Protein AF-A0A3C1YHR5-F1 (afdb_monomer_lite)

Foldseek 3Di:
DDDPVPDDVVCVVPDDDDDQFLVNQLVVLVPPPDPVLSVLLVQLLVLLQVLQCPDPQGHRVLRDHCVLSVCVSPDDLQCSCPPPVLVSLLVVCPPPPPSVVSSVSSCVSSPHDDPPPDPPPPPDDD

pLDDT: mean 85.62, std 15.59, range [41.0, 97.75]

Structure (mmCIF, N/CA/C/O backbone):
data_AF-A0A3C1YHR5-F1
#
_entry.id   AF-A0A3C1YHR5-F1
#
loop_
_atom_site.group_PDB
_atom_site.id
_atom_site.type_symbol
_atom_site.label_atom_id
_atom_site.label_alt_id
_atom_site.label_comp_id
_atom_site.label_asym_id
_atom_site.label_entity_id
_atom_site.label_seq_id
_atom_site.pdbx_PDB_ins_code
_atom_site.Cartn_x
_atom_site.Cartn_y
_atom_site.Cartn_z
_atom_site.occupancy
_atom_site.B_iso_or_equiv
_atom_site.auth_seq_id
_atom_site.auth_comp_id
_atom_site.auth_asym_id
_atom_site.auth_atom_id
_atom_site.pdbx_PDB_model_num
ATOM 1 N N . ASP A 1 1 ? 15.885 -10.106 0.422 1.00 57.12 1 ASP A N 1
ATOM 2 C CA . ASP A 1 1 ? 14.855 -11.086 0.050 1.00 57.12 1 ASP A CA 1
ATOM 3 C C . ASP A 1 1 ? 15.253 -11.772 -1.259 1.00 57.12 1 ASP A C 1
ATOM 5 O O . ASP A 1 1 ? 16.012 -11.160 -2.006 1.00 57.12 1 ASP A O 1
ATOM 9 N N . ARG A 1 2 ? 14.865 -13.028 -1.521 1.00 57.28 2 ARG A N 1
ATOM 10 C CA . ARG A 1 2 ? 15.142 -13.714 -2.808 1.00 57.28 2 ARG A CA 1
ATOM 11 C C . ARG A 1 2 ? 13.813 -14.047 -3.477 1.00 57.28 2 ARG A C 1
ATOM 13 O O . ARG A 1 2 ? 12.997 -14.718 -2.856 1.00 57.28 2 ARG A O 1
ATOM 20 N N . SER A 1 3 ? 13.606 -13.607 -4.722 1.00 58.84 3 SER A N 1
ATOM 21 C CA . SER A 1 3 ? 12.333 -13.847 -5.410 1.00 58.84 3 SER A CA 1
ATOM 22 C C . SER A 1 3 ? 12.071 -15.343 -5.599 1.00 58.84 3 SER A C 1
ATOM 24 O O . SER A 1 3 ? 12.993 -16.162 -5.737 1.00 58.84 3 SER A O 1
ATOM 26 N N . VAL A 1 4 ? 10.786 -15.690 -5.658 1.00 59.41 4 VAL A N 1
ATOM 27 C CA . VAL A 1 4 ? 10.290 -17.058 -5.866 1.00 59.41 4 VAL A CA 1
ATOM 28 C C . VAL A 1 4 ? 10.763 -17.646 -7.216 1.00 59.41 4 VAL A C 1
ATOM 30 O O . VAL A 1 4 ? 10.705 -18.858 -7.459 1.00 59.41 4 VAL A O 1
ATOM 33 N N . ASP A 1 5 ? 11.307 -16.812 -8.103 1.00 57.03 5 ASP A N 1
ATOM 34 C CA . ASP A 1 5 ? 11.891 -17.237 -9.376 1.00 57.03 5 ASP A CA 1
ATOM 35 C C . ASP A 1 5 ? 13.215 -17.975 -9.225 1.00 57.03 5 ASP A C 1
ATOM 37 O O . ASP A 1 5 ? 13.553 -18.801 -10.069 1.00 57.03 5 ASP A O 1
ATOM 41 N N . THR A 1 6 ? 13.919 -17.780 -8.107 1.00 59.47 6 THR A N 1
ATOM 42 C CA . THR A 1 6 ? 15.151 -18.528 -7.807 1.00 59.47 6 THR A CA 1
ATOM 43 C C . THR A 1 6 ? 14.930 -19.902 -7.163 1.00 59.47 6 THR A C 1
ATOM 45 O O . THR A 1 6 ? 15.909 -20.581 -6.846 1.00 59.47 6 THR A O 1
ATOM 48 N N . PHE A 1 7 ? 13.684 -20.361 -6.973 1.00 64.38 7 PHE A N 1
ATOM 49 C CA . PHE A 1 7 ? 13.449 -21.717 -6.462 1.00 64.38 7 PHE A CA 1
ATOM 50 C C . PHE A 1 7 ? 13.857 -22.787 -7.479 1.00 64.38 7 PHE A C 1
ATOM 52 O O . PHE A 1 7 ? 13.397 -22.794 -8.620 1.00 64.38 7 PHE A O 1
ATOM 59 N N . ASP A 1 8 ? 14.666 -23.745 -7.015 1.00 69.12 8 ASP A N 1
ATOM 60 C CA . ASP A 1 8 ? 15.066 -24.915 -7.795 1.00 69.12 8 ASP A CA 1
ATOM 61 C C . ASP A 1 8 ? 13.827 -25.694 -8.273 1.00 69.12 8 ASP A C 1
ATOM 63 O O . ASP A 1 8 ? 12.860 -25.913 -7.534 1.00 69.12 8 ASP A O 1
ATOM 67 N N . PHE A 1 9 ? 13.869 -26.145 -9.524 1.00 72.06 9 PHE A N 1
ATOM 68 C CA . PHE A 1 9 ? 12.827 -26.911 -10.199 1.00 72.06 9 PHE A CA 1
ATOM 69 C C . PHE A 1 9 ? 12.370 -28.131 -9.380 1.00 72.06 9 PHE A C 1
ATOM 71 O O . PHE A 1 9 ? 11.196 -28.511 -9.401 1.00 72.06 9 PHE A O 1
ATOM 78 N N . ALA A 1 10 ? 13.276 -28.719 -8.590 1.00 76.31 10 ALA A N 1
ATOM 79 C CA . ALA A 1 10 ? 12.956 -29.802 -7.666 1.00 76.31 10 ALA A CA 1
ATOM 80 C C . ALA A 1 10 ? 11.909 -29.410 -6.604 1.00 76.31 10 ALA A C 1
ATOM 82 O O . ALA A 1 10 ? 11.049 -30.231 -6.278 1.00 76.31 10 ALA A O 1
ATOM 83 N N . MET A 1 11 ? 11.943 -28.172 -6.097 1.00 77.56 11 MET A N 1
ATOM 84 C CA . MET A 1 11 ? 10.954 -27.642 -5.151 1.00 77.56 11 MET A CA 1
ATOM 85 C C . MET A 1 11 ? 9.610 -27.421 -5.848 1.00 77.56 11 MET A C 1
ATOM 87 O O . MET A 1 11 ? 8.588 -27.892 -5.351 1.00 77.56 11 MET A O 1
ATOM 91 N N . ARG A 1 12 ? 9.621 -26.821 -7.049 1.00 78.75 12 ARG A N 1
ATOM 92 C 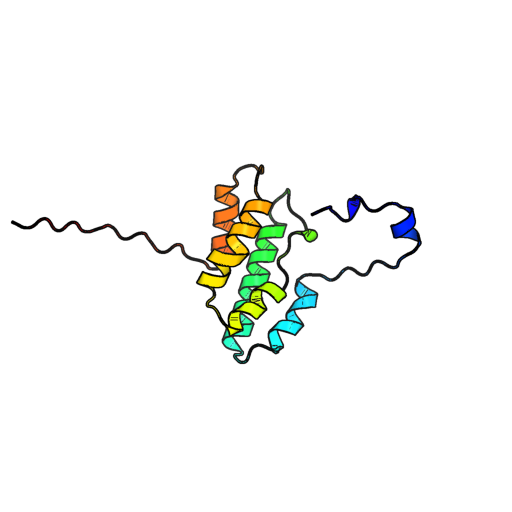CA . ARG A 1 12 ? 8.414 -26.599 -7.872 1.00 78.75 12 ARG A CA 1
ATOM 93 C C . ARG A 1 12 ? 7.673 -27.897 -8.219 1.00 78.75 12 ARG A C 1
ATOM 95 O O . ARG A 1 12 ? 6.455 -27.891 -8.334 1.00 78.75 12 ARG A O 1
ATOM 102 N N . ARG A 1 13 ? 8.384 -29.027 -8.336 1.00 80.88 13 ARG A N 1
ATOM 103 C CA . ARG A 1 13 ? 7.783 -30.350 -8.597 1.00 80.88 13 ARG A CA 1
ATOM 104 C C . ARG A 1 13 ? 7.249 -31.055 -7.347 1.00 80.88 13 ARG A C 1
ATOM 106 O O . ARG A 1 13 ? 6.348 -31.881 -7.456 1.00 80.88 13 ARG A O 1
ATOM 113 N N . ARG A 1 14 ? 7.868 -30.835 -6.184 1.00 91.12 14 ARG A N 1
ATOM 114 C CA . ARG A 1 14 ? 7.593 -31.609 -4.956 1.00 91.12 14 ARG A CA 1
ATOM 115 C C . ARG A 1 14 ? 6.535 -30.976 -4.062 1.00 91.12 14 ARG A C 1
ATOM 117 O O . ARG A 1 14 ? 5.937 -31.692 -3.264 1.00 91.12 14 ARG A O 1
ATOM 124 N N . PHE A 1 15 ? 6.302 -29.675 -4.197 1.00 87.12 15 PHE A N 1
ATOM 125 C CA . PHE A 1 15 ? 5.355 -28.940 -3.371 1.00 87.12 15 PHE A CA 1
ATOM 126 C C . PHE A 1 15 ? 4.235 -28.344 -4.214 1.00 87.12 15 PHE A C 1
ATOM 128 O O . PHE A 1 15 ? 4.441 -27.938 -5.356 1.00 87.12 15 PHE A O 1
ATOM 135 N N . ARG A 1 16 ? 3.038 -28.281 -3.626 1.00 86.62 16 ARG A N 1
ATOM 136 C CA . ARG A 1 16 ? 1.948 -27.460 -4.147 1.00 86.62 16 ARG A CA 1
ATOM 137 C C . ARG A 1 16 ? 2.213 -26.019 -3.727 1.00 86.62 16 ARG A C 1
ATOM 139 O O . ARG A 1 16 ? 2.3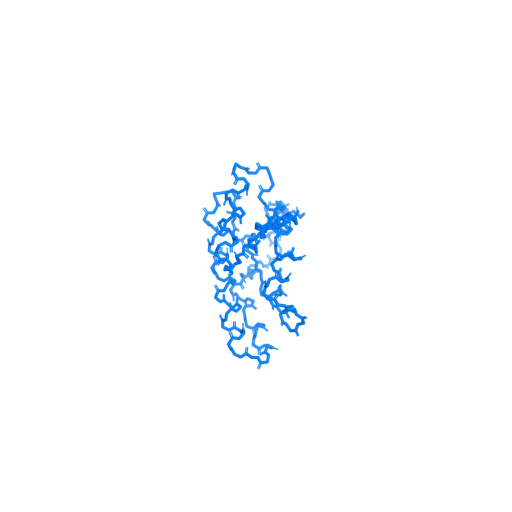52 -25.755 -2.537 1.00 86.62 16 ARG A O 1
ATOM 146 N N . PHE A 1 17 ? 2.246 -25.114 -4.696 1.00 82.50 17 PHE A N 1
ATOM 147 C CA . PHE A 1 17 ? 2.353 -23.681 -4.450 1.00 82.50 17 PHE A CA 1
ATOM 148 C C . PHE A 1 17 ? 0.940 -23.111 -4.425 1.00 82.50 17 PHE A C 1
ATOM 150 O O . PHE A 1 17 ? 0.191 -23.256 -5.390 1.00 82.50 17 PHE A O 1
ATOM 157 N N . VAL A 1 18 ? 0.563 -22.553 -3.280 1.00 84.69 18 VAL A N 1
ATOM 158 C CA . VAL A 1 18 ? -0.663 -21.776 -3.117 1.00 84.69 18 VAL A CA 1
ATOM 159 C C . VAL A 1 18 ? -0.198 -20.355 -2.865 1.00 84.69 18 VAL A C 1
ATOM 161 O O . VAL A 1 18 ? 0.469 -20.099 -1.866 1.00 84.69 18 VAL A O 1
ATOM 164 N N . GLU A 1 19 ? -0.468 -19.478 -3.822 1.00 83.19 19 GLU A N 1
ATOM 165 C CA . GLU A 1 19 ? -0.222 -18.052 -3.665 1.00 83.19 19 GLU A CA 1
ATOM 166 C C . GLU A 1 19 ? -1.254 -17.475 -2.695 1.00 83.19 19 GLU A C 1
ATOM 168 O O . GLU A 1 19 ? -2.431 -17.824 -2.773 1.00 83.19 19 GLU A O 1
ATOM 173 N N . ILE A 1 20 ? -0.789 -16.634 -1.772 1.00 85.19 20 ILE A N 1
ATOM 174 C CA . ILE A 1 20 ? -1.635 -15.863 -0.861 1.00 85.19 20 ILE A CA 1
ATOM 175 C C . ILE A 1 20 ? -1.422 -14.401 -1.232 1.00 85.19 20 ILE A C 1
ATOM 177 O O . ILE A 1 20 ? -0.325 -13.874 -1.031 1.00 85.19 20 ILE A O 1
ATOM 181 N N . LYS A 1 21 ? -2.439 -13.770 -1.813 1.00 87.88 21 LYS A N 1
ATOM 182 C CA . LYS A 1 21 ? -2.382 -12.378 -2.261 1.00 87.88 21 LYS A CA 1
ATOM 183 C C . LYS A 1 21 ? -2.586 -11.425 -1.090 1.00 87.88 21 LYS A C 1
ATOM 185 O O . LYS A 1 21 ? -3.133 -11.797 -0.055 1.00 87.88 21 LYS A O 1
ATOM 190 N N . ALA A 1 22 ? -2.186 -10.165 -1.259 1.00 85.06 22 ALA A N 1
ATOM 191 C CA . ALA A 1 22 ? -2.420 -9.141 -0.241 1.00 85.06 22 ALA A CA 1
ATOM 192 C C . ALA A 1 22 ? -3.917 -9.000 0.105 1.00 85.06 22 ALA A C 1
ATOM 194 O O . ALA A 1 22 ? -4.267 -8.879 1.280 1.00 85.06 22 ALA A O 1
ATOM 195 N N . GLU A 1 23 ? -4.792 -9.106 -0.897 1.00 84.94 23 GLU A N 1
ATOM 196 C CA . GLU A 1 23 ? -6.254 -9.107 -0.746 1.00 84.94 23 GLU A CA 1
ATOM 197 C C . GLU A 1 23 ? -6.749 -10.261 0.144 1.00 84.94 23 GLU A C 1
ATOM 199 O O . GLU A 1 23 ? -7.570 -10.038 1.032 1.00 84.94 23 GLU A O 1
ATOM 204 N N . ASP A 1 24 ? -6.168 -11.462 0.012 1.00 85.12 24 ASP A N 1
ATOM 205 C CA . ASP A 1 24 ? -6.526 -12.635 0.830 1.00 85.12 24 ASP A CA 1
ATOM 206 C C . ASP A 1 24 ? -6.201 -12.434 2.320 1.00 85.12 24 ASP A C 1
ATOM 208 O O . ASP A 1 24 ? -6.714 -13.139 3.186 1.00 85.12 24 ASP A O 1
ATOM 212 N N . THR A 1 25 ? -5.336 -11.467 2.645 1.00 86.75 25 THR A N 1
ATOM 213 C CA . THR A 1 25 ? -4.951 -11.165 4.029 1.00 86.75 25 THR A CA 1
ATOM 214 C C . THR A 1 25 ? -5.862 -10.135 4.703 1.00 86.75 25 THR A C 1
ATOM 216 O O . THR A 1 25 ? -5.764 -9.947 5.918 1.00 86.75 25 THR A O 1
ATOM 219 N N . GLN A 1 26 ? -6.766 -9.483 3.960 1.00 88.00 26 GLN A N 1
ATOM 220 C CA . GLN A 1 26 ? -7.631 -8.416 4.482 1.00 88.00 26 GLN A CA 1
ATOM 221 C C . GLN A 1 26 ? -8.567 -8.872 5.602 1.00 88.00 26 GLN A C 1
ATOM 223 O O . GLN A 1 26 ? -8.868 -8.073 6.486 1.00 88.00 26 GLN A O 1
ATOM 228 N N . GLU A 1 27 ? -8.976 -10.145 5.616 1.00 87.38 27 GLU A N 1
ATOM 229 C CA . GLU A 1 27 ? -9.840 -10.718 6.661 1.00 87.38 27 GLU A CA 1
ATOM 230 C C . GLU A 1 27 ? -9.243 -10.517 8.067 1.00 87.38 27 GLU A C 1
ATOM 232 O O . GLU A 1 27 ? -9.958 -10.305 9.043 1.00 87.38 27 GLU A O 1
ATOM 237 N N . MET A 1 28 ? -7.911 -10.449 8.190 1.00 87.38 28 MET A N 1
ATOM 238 C CA . MET A 1 28 ? -7.264 -10.167 9.473 1.00 87.38 28 MET A CA 1
ATOM 239 C C . MET A 1 28 ? -7.647 -8.795 10.048 1.00 87.38 28 MET A C 1
ATOM 241 O O . MET A 1 28 ? -7.626 -8.624 11.268 1.00 87.38 28 MET A O 1
ATOM 245 N N . LEU A 1 29 ? -8.003 -7.815 9.212 1.00 88.12 29 LEU A N 1
ATOM 246 C CA . LEU A 1 29 ? -8.379 -6.465 9.646 1.00 88.12 29 LEU A CA 1
ATOM 247 C C . LEU A 1 29 ? -9.729 -6.429 10.374 1.00 88.12 29 LEU A C 1
ATOM 249 O O . LEU A 1 29 ? -10.000 -5.455 11.070 1.00 88.12 29 LEU A O 1
ATOM 253 N N . GLU A 1 30 ? -10.538 -7.492 10.311 1.00 85.75 30 GLU A N 1
ATOM 254 C CA . GLU A 1 30 ? -11.755 -7.638 11.130 1.00 85.75 30 GLU A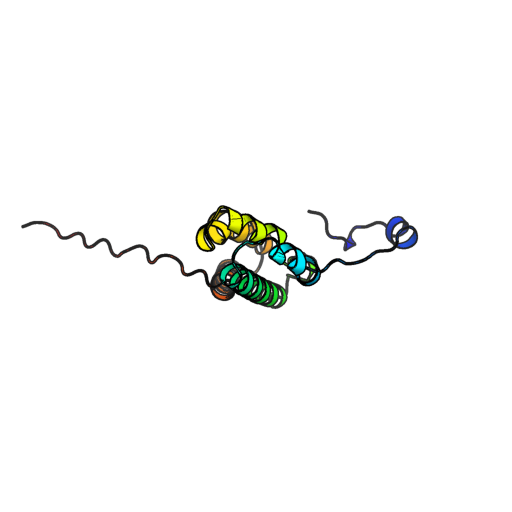 CA 1
ATOM 255 C C . GLU A 1 30 ? -11.472 -7.633 12.634 1.00 85.75 30 GLU A C 1
ATOM 257 O O . GLU A 1 30 ? -12.350 -7.381 13.450 1.00 85.75 30 GLU A O 1
ATOM 262 N N . SER A 1 31 ? -10.223 -7.882 13.012 1.00 85.06 31 SER A N 1
ATOM 263 C CA . SER A 1 31 ? -9.773 -7.824 14.397 1.00 85.06 31 SER A CA 1
ATOM 264 C C . SER A 1 31 ? -9.507 -6.402 14.919 1.00 85.06 31 SER A C 1
ATOM 266 O O . SER A 1 31 ? -9.045 -6.247 16.052 1.00 85.06 31 SER A O 1
ATOM 268 N N . LEU A 1 32 ? -9.726 -5.370 14.099 1.00 87.31 32 LEU A N 1
ATOM 269 C CA . LEU A 1 32 ? -9.684 -3.966 14.505 1.00 87.31 32 LEU A CA 1
ATOM 270 C C . LEU A 1 32 ? -11.034 -3.576 15.118 1.00 87.31 32 LEU A C 1
ATOM 272 O O . LEU A 1 32 ? -12.083 -3.865 14.558 1.00 87.31 32 LEU A O 1
ATOM 276 N N . GLU A 1 33 ? -11.011 -2.902 16.268 1.00 80.75 33 GLU A N 1
ATOM 277 C CA . GLU A 1 33 ? -12.226 -2.620 17.054 1.00 80.75 33 GLU A CA 1
ATOM 278 C C . GLU A 1 33 ? -13.171 -1.590 16.404 1.00 80.75 33 GLU A C 1
ATOM 280 O O . GLU A 1 33 ? -14.329 -1.480 16.801 1.00 80.75 33 GLU A O 1
ATOM 285 N N . ASN A 1 34 ? -12.687 -0.819 15.425 1.00 88.62 34 ASN A N 1
ATOM 286 C CA . ASN A 1 34 ? -13.417 0.280 14.799 1.00 88.62 34 ASN A CA 1
ATOM 287 C C . ASN A 1 34 ? -13.606 0.031 13.291 1.00 88.62 34 ASN A C 1
ATOM 289 O O . ASN A 1 34 ? -12.630 -0.043 12.542 1.00 88.62 34 ASN A O 1
ATOM 293 N N . GLU A 1 35 ? -14.867 -0.044 12.854 1.00 88.75 35 GLU A N 1
ATOM 294 C CA . GLU A 1 35 ? -15.252 -0.269 11.452 1.00 88.75 35 GLU A CA 1
ATOM 295 C C . GLU A 1 35 ? -14.803 0.856 10.508 1.00 88.75 35 GLU A C 1
ATOM 297 O O . GLU A 1 35 ? -14.364 0.576 9.394 1.00 88.75 35 GLU A O 1
ATOM 302 N N . ASP A 1 36 ? -14.839 2.122 10.931 1.00 90.62 36 ASP A N 1
ATOM 303 C CA . ASP A 1 36 ? -14.365 3.240 10.102 1.00 90.62 36 ASP A CA 1
ATOM 304 C C . ASP A 1 36 ? -12.852 3.147 9.883 1.00 90.62 36 ASP A C 1
ATOM 306 O O . ASP A 1 36 ? -12.358 3.328 8.769 1.00 90.62 36 ASP A O 1
ATOM 310 N N . LEU A 1 37 ? -12.116 2.792 10.940 1.00 91.12 37 LEU A N 1
ATOM 311 C CA . LEU A 1 37 ? -10.672 2.582 10.876 1.00 91.12 37 LEU A CA 1
ATOM 312 C C . LEU A 1 37 ? -10.329 1.397 9.964 1.00 91.12 37 LEU A C 1
ATOM 314 O O . LEU A 1 37 ? -9.396 1.490 9.168 1.00 91.12 37 LEU A O 1
ATOM 318 N N . LYS A 1 38 ? -11.094 0.305 10.044 1.00 92.00 38 LYS A N 1
ATOM 319 C CA . LYS A 1 38 ? -10.951 -0.864 9.168 1.00 92.00 38 LYS A CA 1
ATOM 320 C C . LYS A 1 38 ? -11.205 -0.504 7.705 1.00 92.00 38 LYS A C 1
ATOM 322 O O . LYS A 1 38 ? -10.381 -0.828 6.853 1.00 92.00 38 LYS A O 1
ATOM 327 N N . ASN A 1 39 ? -12.312 0.175 7.410 1.00 93.44 39 ASN A N 1
ATOM 328 C CA . ASN A 1 39 ? -12.670 0.559 6.045 1.00 93.44 39 ASN A CA 1
ATOM 329 C C . ASN A 1 39 ? -11.618 1.489 5.428 1.00 93.44 39 ASN A C 1
ATOM 331 O O . ASN A 1 39 ? -11.228 1.306 4.274 1.00 93.44 39 ASN A O 1
ATOM 335 N N . GLU A 1 40 ? -11.108 2.446 6.203 1.00 94.88 40 GLU A N 1
ATOM 336 C CA . GLU A 1 40 ? -10.028 3.323 5.752 1.00 94.88 40 GLU A CA 1
ATOM 337 C C . GLU A 1 40 ? -8.708 2.553 5.571 1.00 94.88 40 GLU A C 1
ATOM 339 O O . GLU A 1 40 ? -8.001 2.780 4.591 1.00 94.88 40 GLU A O 1
ATOM 344 N N . ALA A 1 41 ? -8.396 1.591 6.446 1.00 94.75 41 ALA A N 1
ATOM 345 C CA . ALA A 1 41 ? -7.223 0.729 6.302 1.00 94.75 41 ALA A CA 1
ATOM 346 C C . ALA A 1 41 ? -7.265 -0.096 5.010 1.00 94.75 41 ALA A C 1
ATOM 348 O O . ALA A 1 41 ? -6.298 -0.072 4.250 1.00 94.75 41 ALA A O 1
ATOM 349 N N . VAL A 1 42 ? -8.390 -0.762 4.727 1.00 94.81 42 VAL A N 1
ATOM 350 C CA . VAL A 1 42 ? -8.602 -1.523 3.483 1.00 94.81 42 VAL A CA 1
ATOM 351 C C . VAL A 1 42 ? -8.442 -0.609 2.272 1.00 94.81 42 VAL A C 1
ATOM 353 O O . VAL A 1 42 ? -7.632 -0.879 1.390 1.00 94.81 42 VAL A O 1
ATOM 356 N N . LYS A 1 43 ? -9.129 0.538 2.268 1.00 96.19 43 LYS A N 1
ATOM 357 C CA . LYS A 1 43 ? -9.085 1.495 1.159 1.00 96.19 43 LYS A CA 1
ATOM 358 C C . LYS A 1 43 ? -7.669 2.001 0.868 1.00 96.19 43 LYS A C 1
ATOM 360 O O . LYS A 1 43 ? -7.277 2.080 -0.299 1.00 96.19 43 LYS A O 1
ATOM 365 N N . ARG A 1 44 ? -6.901 2.361 1.903 1.00 96.81 44 ARG A N 1
ATOM 366 C CA . ARG A 1 44 ? -5.510 2.827 1.753 1.00 96.81 44 ARG A CA 1
ATOM 367 C C . ARG A 1 44 ? -4.584 1.710 1.294 1.00 96.81 44 ARG A C 1
ATOM 369 O O . ARG A 1 44 ? -3.720 1.961 0.457 1.00 96.81 44 ARG A O 1
ATOM 376 N N . MET A 1 45 ? -4.769 0.496 1.810 1.00 96.12 45 MET A N 1
ATOM 377 C CA . MET A 1 45 ? -4.005 -0.675 1.387 1.00 96.12 45 MET A CA 1
ATOM 378 C C . MET A 1 45 ? -4.238 -0.983 -0.094 1.00 96.12 45 MET A C 1
ATOM 380 O O . MET A 1 45 ? -3.271 -1.132 -0.838 1.00 96.12 45 MET A O 1
ATOM 384 N N . ASP A 1 46 ? -5.493 -0.999 -0.540 1.00 96.38 46 ASP A N 1
ATOM 385 C CA . ASP A 1 46 ? -5.852 -1.299 -1.930 1.00 96.38 46 ASP A CA 1
ATOM 386 C C . ASP A 1 46 ? -5.340 -0.230 -2.886 1.00 96.38 46 ASP A C 1
ATOM 388 O O . ASP A 1 46 ? -4.743 -0.542 -3.915 1.00 96.38 46 ASP A O 1
ATOM 392 N N . SER A 1 47 ? -5.494 1.040 -2.512 1.00 97.50 47 SER A N 1
ATOM 393 C CA . SER A 1 47 ? -4.988 2.164 -3.304 1.00 97.50 47 SER A CA 1
ATOM 394 C C . SER A 1 47 ? -3.462 2.126 -3.429 1.00 97.50 47 SER A C 1
ATOM 396 O O . SER A 1 47 ? -2.921 2.345 -4.515 1.00 97.50 47 SER A O 1
ATOM 398 N N . LEU A 1 48 ? -2.756 1.812 -2.338 1.00 97.75 48 LEU A N 1
ATOM 399 C CA . LEU A 1 48 ? -1.303 1.662 -2.344 1.00 97.75 48 LEU A CA 1
ATOM 400 C C . LEU A 1 48 ? -0.862 0.467 -3.201 1.00 97.75 48 LEU A C 1
ATOM 402 O O . LEU A 1 48 ? 0.030 0.613 -4.032 1.00 97.75 48 LEU A O 1
ATOM 406 N N . ASN A 1 49 ? -1.502 -0.692 -3.046 1.00 97.19 49 ASN A N 1
ATOM 407 C CA . ASN A 1 49 ? -1.173 -1.898 -3.805 1.00 97.19 49 ASN A CA 1
ATOM 408 C C . ASN A 1 49 ? -1.467 -1.748 -5.299 1.00 97.19 49 ASN A C 1
ATOM 410 O O . ASN A 1 49 ? -0.678 -2.220 -6.117 1.00 97.19 49 ASN A O 1
ATOM 414 N N . ALA A 1 50 ? -2.534 -1.039 -5.670 1.00 97.25 50 ALA A N 1
ATOM 415 C CA . ALA A 1 50 ? -2.793 -0.670 -7.056 1.00 97.25 50 ALA A CA 1
ATOM 416 C C . ALA A 1 50 ? -1.669 0.218 -7.611 1.00 97.25 50 ALA A C 1
ATOM 418 O O . ALA A 1 50 ? -1.149 -0.047 -8.691 1.00 97.25 50 ALA A O 1
ATOM 419 N N . ALA A 1 51 ? -1.224 1.223 -6.848 1.00 96.69 51 ALA A N 1
ATOM 420 C CA . ALA A 1 51 ? -0.126 2.089 -7.270 1.00 96.69 51 ALA A CA 1
ATOM 421 C C . ALA A 1 51 ? 1.206 1.333 -7.428 1.00 96.69 51 ALA A C 1
ATOM 423 O O . ALA A 1 51 ? 1.965 1.666 -8.338 1.00 96.69 51 ALA A O 1
ATOM 424 N N . ILE A 1 52 ? 1.481 0.333 -6.581 1.00 95.94 52 ILE A N 1
ATOM 425 C CA . ILE A 1 52 ? 2.661 -0.546 -6.682 1.00 95.94 52 ILE A CA 1
ATOM 426 C C . ILE A 1 52 ? 2.634 -1.342 -7.989 1.00 95.94 52 ILE A C 1
ATOM 428 O O . ILE A 1 52 ? 3.638 -1.372 -8.693 1.00 95.94 52 ILE A O 1
ATOM 432 N N . LEU A 1 53 ? 1.488 -1.927 -8.350 1.00 95.19 53 LEU A N 1
ATOM 433 C CA . LEU A 1 53 ? 1.333 -2.705 -9.587 1.00 95.19 53 LEU A CA 1
ATOM 434 C C . LEU A 1 53 ? 1.428 -1.863 -10.869 1.00 95.19 53 LEU A C 1
ATOM 436 O O . LEU A 1 53 ? 1.669 -2.404 -11.943 1.00 95.19 53 LEU A O 1
ATOM 440 N N . GLU A 1 54 ? 1.232 -0.547 -10.778 1.00 95.56 54 GLU A N 1
ATOM 441 C CA . GLU A 1 54 ? 1.400 0.366 -11.913 1.00 95.56 54 GLU A CA 1
ATOM 442 C C . GLU A 1 54 ? 2.869 0.736 -12.193 1.00 95.56 54 GLU A C 1
ATOM 444 O O . GLU A 1 54 ? 3.143 1.414 -13.185 1.00 95.56 54 GLU A O 1
ATOM 449 N N . VAL A 1 55 ? 3.812 0.366 -11.321 1.00 94.12 55 VAL A N 1
ATOM 450 C CA . VAL A 1 55 ? 5.246 0.598 -11.541 1.00 94.12 55 VAL A CA 1
ATOM 451 C C . VAL A 1 55 ? 5.809 -0.558 -12.362 1.00 94.12 55 VAL A C 1
ATOM 453 O O . VAL A 1 55 ? 5.742 -1.700 -11.931 1.00 94.12 55 VAL A O 1
ATOM 456 N N . GLU A 1 56 ? 6.393 -0.252 -13.523 1.00 90.06 56 GLU A N 1
ATOM 457 C CA . GLU A 1 56 ? 6.853 -1.246 -14.510 1.00 90.06 56 GLU A CA 1
ATOM 458 C C . GLU A 1 56 ? 7.812 -2.303 -13.930 1.00 90.06 56 GLU A C 1
ATOM 460 O O . GLU A 1 56 ? 7.716 -3.479 -14.274 1.00 90.06 56 GLU A O 1
ATOM 465 N N . ASP A 1 57 ? 8.696 -1.897 -13.015 1.00 89.88 57 ASP A N 1
ATOM 466 C CA . ASP A 1 57 ? 9.697 -2.775 -12.398 1.00 89.88 57 ASP A CA 1
ATOM 467 C C . ASP A 1 57 ? 9.212 -3.489 -11.117 1.00 89.88 57 ASP A C 1
ATOM 469 O O . ASP A 1 57 ? 9.963 -4.263 -10.518 1.00 89.88 57 ASP A O 1
ATOM 473 N N . LEU A 1 58 ? 7.971 -3.249 -10.675 1.00 92.56 58 LEU A N 1
ATOM 474 C CA . LEU A 1 58 ? 7.364 -3.917 -9.520 1.00 92.56 58 LEU A CA 1
ATOM 475 C C . LEU A 1 58 ? 6.246 -4.868 -9.969 1.00 92.56 58 LEU A C 1
ATOM 477 O O . LEU A 1 58 ? 5.681 -4.756 -11.051 1.00 92.56 58 LEU A O 1
ATOM 481 N N . ASN A 1 59 ? 5.933 -5.855 -9.130 1.00 89.94 59 ASN A N 1
ATOM 482 C CA . ASN A 1 59 ? 4.901 -6.856 -9.411 1.00 89.94 59 ASN A CA 1
ATOM 48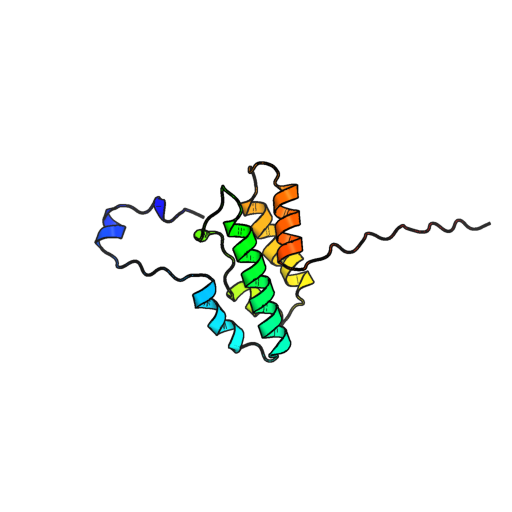3 C C . ASN A 1 59 ? 4.161 -7.277 -8.132 1.00 89.94 59 ASN A C 1
ATOM 485 O O . ASN A 1 59 ? 4.391 -6.717 -7.061 1.00 89.94 59 ASN A O 1
ATOM 489 N N . GLU A 1 60 ? 3.286 -8.279 -8.240 1.00 89.62 60 GLU A N 1
ATOM 490 C CA . GLU A 1 60 ? 2.441 -8.795 -7.150 1.00 89.62 60 GLU A CA 1
ATOM 491 C C . GLU A 1 60 ? 3.232 -9.147 -5.872 1.00 89.62 60 GLU A C 1
ATOM 493 O O . GLU A 1 60 ? 2.726 -8.968 -4.768 1.00 89.62 60 GLU A O 1
ATOM 498 N N . ASN A 1 61 ? 4.509 -9.536 -5.985 1.00 89.06 61 ASN A N 1
ATOM 499 C CA . ASN A 1 61 ? 5.350 -9.877 -4.828 1.00 89.06 61 ASN A CA 1
ATOM 500 C C . ASN A 1 61 ? 5.752 -8.668 -3.963 1.00 89.06 61 ASN A C 1
ATOM 502 O O . ASN A 1 61 ? 6.270 -8.855 -2.864 1.00 89.06 61 ASN A O 1
ATOM 506 N N . TYR A 1 62 ? 5.551 -7.445 -4.455 1.00 93.50 62 TYR A N 1
ATOM 507 C CA . TYR A 1 62 ? 5.874 -6.201 -3.748 1.00 93.50 62 TYR A CA 1
ATOM 508 C C . TYR A 1 62 ? 4.653 -5.571 -3.073 1.00 93.50 62 TYR A C 1
ATOM 510 O O . TYR A 1 62 ? 4.768 -4.508 -2.464 1.00 93.50 62 TYR A O 1
ATOM 518 N N . GLN A 1 63 ? 3.479 -6.195 -3.184 1.00 95.38 63 GLN A N 1
ATOM 519 C CA . GLN A 1 63 ? 2.281 -5.709 -2.515 1.00 95.38 63 GLN A CA 1
ATOM 520 C C . GLN A 1 63 ? 2.435 -5.761 -0.990 1.00 95.38 63 GLN A C 1
ATOM 522 O O . GLN A 1 63 ? 3.034 -6.668 -0.410 1.00 95.38 63 GLN A O 1
ATOM 527 N N . ILE A 1 64 ? 1.838 -4.780 -0.326 1.00 95.44 64 ILE A N 1
ATOM 528 C CA . ILE A 1 64 ? 1.778 -4.676 1.123 1.00 95.44 64 ILE A CA 1
ATOM 529 C C . ILE A 1 64 ? 0.599 -5.501 1.635 1.00 95.44 64 ILE A C 1
ATOM 531 O O . ILE A 1 64 ? -0.552 -5.259 1.272 1.00 95.44 64 ILE A O 1
ATOM 535 N N . GLY A 1 65 ? 0.888 -6.463 2.510 1.00 93.75 65 GLY A N 1
ATOM 536 C CA . GLY A 1 65 ? -0.133 -7.264 3.184 1.00 93.75 65 GLY A CA 1
ATOM 537 C C . GLY A 1 65 ? -0.784 -6.549 4.373 1.00 93.75 65 GLY A C 1
ATOM 538 O O . GLY A 1 65 ? -0.204 -5.652 4.996 1.00 93.75 65 GLY A O 1
ATOM 539 N N . ALA A 1 66 ? -1.963 -7.028 4.769 1.00 93.38 66 ALA A N 1
ATOM 540 C CA . ALA A 1 66 ? -2.766 -6.460 5.854 1.00 93.38 66 ALA A CA 1
ATOM 541 C C . ALA A 1 66 ? -2.090 -6.508 7.238 1.00 93.38 66 ALA A C 1
ATOM 543 O O . ALA A 1 66 ? -2.465 -5.768 8.147 1.00 93.38 66 ALA A O 1
ATOM 544 N N . SER A 1 67 ? -1.059 -7.340 7.420 1.00 92.69 67 SER A N 1
ATOM 545 C CA . SER A 1 67 ? -0.309 -7.440 8.679 1.00 92.69 67 SER A CA 1
ATOM 546 C C . SER A 1 67 ? 0.360 -6.123 9.096 1.00 92.69 67 SER A C 1
ATOM 548 O O . SER A 1 67 ? 0.477 -5.855 10.292 1.00 92.69 67 SER A O 1
ATOM 550 N N . TYR A 1 68 ? 0.749 -5.271 8.140 1.00 94.19 68 TYR A N 1
ATOM 551 C CA . TYR A 1 68 ? 1.241 -3.923 8.436 1.00 94.19 68 TYR A CA 1
ATOM 552 C C . TYR A 1 68 ? 0.134 -3.044 9.024 1.00 94.19 68 TYR A C 1
ATOM 554 O O . TYR A 1 68 ? 0.351 -2.372 10.030 1.00 94.19 68 TYR A O 1
ATOM 562 N N . PHE A 1 69 ? -1.070 -3.112 8.456 1.00 94.69 69 PHE A N 1
ATOM 563 C CA . PHE A 1 69 ? -2.229 -2.332 8.887 1.00 94.69 69 PHE A CA 1
ATOM 564 C C . PHE A 1 69 ? -2.803 -2.801 10.233 1.00 94.69 69 PHE A C 1
ATOM 566 O O . PHE A 1 69 ? -3.389 -1.999 10.952 1.00 94.69 69 PHE A O 1
ATOM 573 N N . LEU A 1 70 ? -2.541 -4.040 10.673 1.00 93.31 70 LEU A N 1
ATOM 574 C CA . LEU A 1 70 ? -2.861 -4.473 12.046 1.00 93.31 70 LEU A CA 1
ATOM 575 C C . LEU A 1 70 ? -2.157 -3.644 13.126 1.00 93.31 70 LEU A C 1
ATOM 577 O O . LEU A 1 70 ? -2.622 -3.595 14.266 1.00 93.31 70 LEU A O 1
ATOM 581 N N . LYS A 1 71 ? -1.050 -2.974 12.788 1.00 93.06 71 LYS A N 1
ATOM 582 C CA . LYS A 1 71 ? -0.365 -2.081 13.724 1.00 93.06 71 LYS A CA 1
ATOM 583 C C . LYS A 1 71 ? -1.240 -0.892 14.128 1.00 93.06 71 LYS A C 1
ATOM 585 O O . LYS A 1 71 ? -1.049 -0.398 15.232 1.00 93.06 71 LYS A O 1
ATOM 590 N N . LEU A 1 72 ? -2.249 -0.517 13.330 1.00 93.31 72 LEU A N 1
ATOM 591 C CA . LEU A 1 72 ? -3.192 0.580 13.614 1.00 93.31 72 LEU A CA 1
ATOM 592 C C . LEU A 1 72 ? -3.970 0.428 14.934 1.00 93.31 72 LEU A C 1
ATOM 594 O O . LEU A 1 72 ? -4.595 1.376 15.393 1.00 93.31 72 LEU A O 1
ATOM 598 N N . ARG A 1 73 ? -3.900 -0.732 15.598 1.00 91.31 73 ARG A N 1
ATOM 599 C CA . ARG A 1 73 ? -4.352 -0.885 16.993 1.00 91.31 73 ARG A CA 1
ATOM 600 C C . ARG A 1 73 ? -3.596 0.002 17.985 1.00 91.31 73 ARG A C 1
ATOM 602 O O . ARG A 1 73 ? -4.078 0.224 19.093 1.00 91.31 73 ARG A O 1
ATOM 609 N N . HIS A 1 74 ? -2.384 0.424 17.636 1.00 90.62 74 HIS A N 1
ATOM 610 C CA . HIS A 1 74 ? -1.464 1.109 18.544 1.00 90.62 74 HIS A CA 1
ATOM 611 C C . HIS A 1 74 ? -0.873 2.399 17.969 1.00 90.62 74 HIS A C 1
ATOM 613 O O . HIS A 1 74 ? -0.217 3.119 18.714 1.00 90.62 74 HIS A O 1
ATOM 619 N N . LEU A 1 75 ? -1.070 2.673 16.678 1.00 93.62 75 LEU A N 1
ATOM 620 C CA . LEU A 1 75 ? -0.479 3.816 15.981 1.00 93.62 75 LEU A CA 1
ATOM 621 C C . LEU A 1 75 ? -1.449 4.424 14.966 1.00 93.62 75 LEU A C 1
ATOM 623 O O . LEU A 1 75 ? -2.411 3.777 14.547 1.00 93.62 75 LEU A O 1
ATOM 627 N N . GLY A 1 76 ? -1.192 5.670 14.575 1.00 93.81 76 GLY A N 1
ATOM 628 C CA . GLY A 1 76 ? -1.959 6.371 13.545 1.00 93.81 76 GLY A CA 1
ATOM 629 C C . GLY A 1 76 ? -1.546 6.000 12.117 1.00 93.81 76 GLY A C 1
ATOM 630 O O . GLY A 1 76 ? -0.492 5.412 11.883 1.00 93.81 76 GLY A O 1
ATOM 631 N N . PHE A 1 77 ? -2.353 6.395 11.129 1.00 95.38 77 PHE A N 1
ATOM 632 C CA . PHE A 1 77 ? -2.021 6.185 9.713 1.00 95.38 77 PHE A CA 1
ATOM 633 C C . PHE A 1 77 ? -0.730 6.893 9.284 1.00 95.38 77 PHE A C 1
ATOM 635 O O . PHE A 1 77 ? 0.003 6.359 8.449 1.00 95.38 77 PHE A O 1
ATOM 642 N N . ASP A 1 78 ? -0.441 8.060 9.856 1.00 95.69 78 ASP A N 1
ATOM 643 C CA . ASP A 1 78 ? 0.770 8.816 9.537 1.00 95.69 78 ASP A CA 1
ATOM 644 C C . ASP A 1 78 ? 2.014 8.117 10.086 1.00 95.69 78 ASP A C 1
ATOM 646 O O . ASP A 1 78 ? 2.982 7.947 9.353 1.00 95.69 78 ASP A O 1
ATOM 650 N N . GLU A 1 79 ? 1.956 7.622 11.325 1.00 96.19 79 GLU A N 1
ATOM 651 C CA . GLU A 1 79 ? 3.034 6.836 11.941 1.00 96.19 79 GLU A CA 1
ATOM 652 C C . GLU A 1 79 ? 3.243 5.505 11.207 1.00 96.19 79 GLU A C 1
ATOM 654 O O . GLU A 1 79 ? 4.377 5.091 10.965 1.00 96.19 79 GLU A O 1
ATOM 659 N N . LEU A 1 80 ? 2.159 4.840 10.778 1.00 96.69 80 LEU A N 1
ATOM 660 C CA . LEU A 1 80 ? 2.254 3.628 9.956 1.00 96.69 80 LEU A CA 1
ATOM 661 C C . LEU A 1 80 ? 3.038 3.914 8.673 1.00 96.69 80 LEU A C 1
ATOM 663 O O . LEU A 1 80 ? 3.900 3.130 8.265 1.00 96.69 80 LEU A O 1
ATOM 667 N N . TRP A 1 81 ? 2.735 5.048 8.043 1.00 97.44 81 TRP A N 1
ATOM 668 C CA . TRP A 1 81 ? 3.413 5.473 6.837 1.00 97.44 81 TRP A CA 1
ATOM 669 C C . TRP A 1 81 ? 4.883 5.795 7.099 1.00 97.44 81 TRP A C 1
ATOM 671 O O . TRP A 1 81 ? 5.747 5.205 6.455 1.00 97.44 81 TRP A O 1
ATOM 681 N N . THR A 1 82 ? 5.184 6.704 8.027 1.00 96.88 82 THR A N 1
ATOM 682 C CA . THR A 1 82 ? 6.546 7.213 8.236 1.00 96.88 82 THR A CA 1
ATOM 683 C C . THR A 1 82 ? 7.499 6.151 8.758 1.00 96.88 82 THR A C 1
ATOM 685 O O . THR A 1 82 ? 8.645 6.108 8.309 1.00 96.88 82 THR A O 1
ATOM 688 N N . ASP A 1 83 ? 7.028 5.282 9.650 1.00 96.19 83 ASP A N 1
ATOM 689 C CA . ASP A 1 83 ? 7.908 4.415 10.433 1.00 96.19 83 ASP A CA 1
ATOM 690 C C . ASP A 1 83 ? 8.027 3.009 9.837 1.00 96.19 83 ASP A C 1
ATOM 692 O O . ASP A 1 83 ? 9.014 2.315 10.089 1.00 96.19 83 ASP A O 1
ATOM 696 N N . TYR A 1 84 ? 7.046 2.576 9.033 1.00 96.25 84 TYR A N 1
ATOM 697 C CA . TYR A 1 84 ? 6.991 1.208 8.508 1.00 96.25 84 TYR A CA 1
ATOM 698 C C . TYR A 1 84 ? 6.900 1.143 6.984 1.00 96.25 84 TYR A C 1
ATOM 700 O O . TYR A 1 84 ? 7.714 0.459 6.364 1.00 96.25 84 TYR A O 1
ATOM 708 N N . LEU A 1 85 ? 5.925 1.819 6.369 1.00 97.25 85 LEU A N 1
ATOM 709 C CA . LEU A 1 85 ? 5.682 1.673 4.928 1.00 97.25 85 LEU A CA 1
ATOM 710 C C . LEU A 1 85 ? 6.704 2.445 4.093 1.00 97.25 85 LEU A C 1
ATOM 712 O O . LEU A 1 85 ? 7.301 1.882 3.182 1.00 97.25 85 LEU A O 1
ATOM 716 N N . LYS A 1 86 ? 6.955 3.714 4.418 1.00 96.56 86 LYS A N 1
ATOM 717 C CA . LYS A 1 86 ? 7.896 4.574 3.694 1.00 96.56 86 LYS A CA 1
ATOM 718 C C . LYS A 1 86 ? 9.302 3.966 3.581 1.00 96.56 86 LYS A C 1
ATOM 720 O O . LYS A 1 86 ? 9.769 3.880 2.448 1.00 96.56 86 LYS A O 1
ATOM 725 N N . PRO A 1 87 ? 9.977 3.530 4.665 1.00 96.88 87 PRO A N 1
ATOM 726 C CA . PRO A 1 87 ? 11.316 2.948 4.544 1.00 96.88 87 PRO A CA 1
ATOM 727 C C . PRO A 1 87 ? 11.328 1.651 3.722 1.00 96.88 87 PRO A C 1
ATOM 729 O O . PRO A 1 87 ? 12.241 1.441 2.931 1.00 96.88 87 PRO A O 1
ATOM 732 N N . LEU A 1 88 ? 10.291 0.816 3.840 1.00 96.56 88 LEU A N 1
ATOM 733 C CA . LEU A 1 88 ? 10.161 -0.410 3.048 1.00 96.56 88 LEU A CA 1
ATOM 734 C C . LEU A 1 88 ? 10.000 -0.112 1.549 1.00 96.56 88 LEU A C 1
ATOM 736 O O . LEU A 1 88 ? 10.694 -0.689 0.717 1.00 96.56 88 LEU A O 1
ATOM 740 N N . LEU A 1 89 ? 9.100 0.810 1.207 1.00 96.50 89 LEU A N 1
ATOM 741 C CA . LEU A 1 89 ? 8.843 1.206 -0.177 1.00 96.50 89 LEU A CA 1
ATOM 742 C C . LEU A 1 89 ? 10.054 1.912 -0.797 1.00 96.50 89 LEU A C 1
ATOM 744 O O . LEU A 1 89 ? 10.316 1.730 -1.982 1.00 96.50 89 LEU A O 1
ATOM 748 N N . GLN A 1 90 ? 10.821 2.668 -0.004 1.00 96.00 90 GLN A N 1
ATOM 749 C CA . GLN A 1 90 ? 12.094 3.248 -0.440 1.00 96.00 90 GLN A CA 1
ATOM 750 C C . GLN A 1 90 ? 13.087 2.169 -0.871 1.00 96.00 90 GLN A C 1
ATOM 752 O O . GLN A 1 90 ? 13.738 2.327 -1.900 1.00 96.00 90 GLN A O 1
ATOM 757 N N . ASP A 1 91 ? 13.172 1.061 -0.133 1.00 95.19 91 ASP A N 1
ATOM 758 C CA . ASP A 1 91 ? 14.014 -0.069 -0.525 1.00 95.19 91 ASP A CA 1
ATOM 759 C C . ASP A 1 91 ? 13.504 -0.761 -1.800 1.00 95.19 91 ASP A C 1
ATOM 761 O O . ASP A 1 91 ? 14.321 -1.235 -2.590 1.00 95.19 91 ASP A O 1
ATOM 765 N N . TYR A 1 92 ? 12.187 -0.791 -2.041 1.00 94.12 92 TYR A N 1
ATOM 766 C CA . TYR A 1 92 ? 11.609 -1.366 -3.267 1.00 94.12 92 TYR A CA 1
ATOM 767 C C . TYR A 1 92 ? 11.949 -0.557 -4.512 1.00 94.12 92 TYR A C 1
ATOM 769 O O . TYR A 1 92 ? 12.256 -1.134 -5.551 1.00 94.12 92 TYR A O 1
ATOM 777 N N . VAL A 1 93 ? 11.894 0.772 -4.414 1.00 94.75 93 VAL A N 1
ATOM 778 C CA . VAL A 1 93 ? 12.139 1.652 -5.565 1.00 94.75 93 VAL A CA 1
ATOM 779 C C . VAL A 1 93 ? 13.610 1.999 -5.751 1.00 94.75 93 VAL A C 1
ATOM 781 O O . VAL A 1 93 ? 13.966 2.648 -6.729 1.00 94.75 93 VAL A O 1
ATOM 784 N N . ARG A 1 94 ? 14.479 1.599 -4.822 1.00 94.25 94 ARG A N 1
ATOM 785 C CA . ARG A 1 94 ? 15.900 1.926 -4.868 1.00 94.25 94 ARG A CA 1
ATOM 786 C C . ARG A 1 94 ? 16.549 1.382 -6.142 1.00 94.25 94 ARG A C 1
ATOM 788 O O . ARG A 1 94 ? 16.583 0.177 -6.376 1.00 94.25 94 ARG A O 1
ATOM 795 N N . GLY A 1 95 ? 17.159 2.270 -6.917 1.00 91.12 95 GLY A N 1
ATOM 796 C CA . GLY A 1 95 ? 17.784 1.970 -8.200 1.00 91.12 95 GLY A CA 1
ATOM 797 C C . GLY A 1 95 ? 16.833 2.020 -9.396 1.00 91.12 95 GLY A C 1
ATOM 798 O O . GLY A 1 95 ? 17.309 1.844 -10.518 1.00 91.12 95 GLY A O 1
ATOM 799 N N . LEU A 1 96 ? 15.535 2.277 -9.189 1.00 92.94 96 LEU A N 1
ATOM 800 C CA . LEU A 1 96 ? 14.584 2.518 -10.274 1.00 92.94 96 LEU A CA 1
ATOM 801 C C . LEU A 1 96 ? 14.728 3.939 -10.826 1.00 92.94 96 LEU A C 1
ATOM 803 O O . LEU A 1 96 ? 15.205 4.862 -10.159 1.00 92.94 96 LEU A O 1
ATOM 807 N N . TYR A 1 97 ? 14.285 4.134 -12.065 1.00 91.25 97 TYR A N 1
ATOM 808 C CA . TYR A 1 97 ? 14.181 5.477 -12.621 1.00 91.25 97 TYR A CA 1
ATOM 809 C C . TYR A 1 97 ? 13.079 6.261 -11.892 1.00 91.25 97 TYR A C 1
ATOM 811 O O . TYR A 1 97 ? 11.979 5.757 -11.698 1.00 91.25 97 TYR A O 1
ATOM 819 N N . ASP A 1 98 ? 13.377 7.504 -11.508 1.00 92.94 98 ASP A N 1
ATOM 820 C CA . ASP A 1 98 ? 12.446 8.393 -10.796 1.00 92.94 98 ASP A CA 1
ATOM 821 C C . ASP A 1 98 ? 11.937 7.858 -9.437 1.00 92.94 98 ASP A C 1
ATOM 823 O O . ASP A 1 98 ? 10.751 7.937 -9.109 1.00 92.94 98 ASP A O 1
ATOM 827 N N . GLU A 1 99 ? 12.850 7.373 -8.585 1.00 93.94 99 GLU A N 1
ATOM 828 C CA . GLU A 1 99 ? 12.526 6.923 -7.216 1.00 93.94 99 GLU A CA 1
ATOM 829 C C . GLU A 1 99 ? 11.667 7.942 -6.439 1.00 93.94 99 GLU A C 1
ATOM 831 O O . GLU A 1 99 ? 10.730 7.584 -5.722 1.00 93.94 99 GLU A O 1
ATOM 836 N N . SER A 1 100 ? 11.967 9.240 -6.594 1.00 94.06 100 SER A N 1
ATOM 837 C CA . SER A 1 100 ? 11.245 10.315 -5.906 1.00 94.06 100 SER A CA 1
ATOM 838 C C . SER A 1 100 ? 9.808 10.461 -6.406 1.00 94.06 100 SER A C 1
ATOM 840 O O . SER A 1 100 ? 8.899 10.616 -5.587 1.00 94.06 100 SER A O 1
ATOM 842 N N . GLY A 1 101 ? 9.581 10.414 -7.722 1.00 95.12 101 GLY A N 1
ATOM 843 C CA . GLY A 1 101 ? 8.242 10.470 -8.303 1.00 95.12 101 GLY A CA 1
ATOM 844 C C . GLY A 1 101 ? 7.396 9.264 -7.912 1.00 95.12 101 GLY A C 1
ATOM 845 O O . GLY A 1 101 ? 6.244 9.437 -7.502 1.00 95.12 101 GLY A O 1
ATOM 846 N N . ILE A 1 102 ? 7.986 8.064 -7.919 1.00 96.12 102 ILE A N 1
ATOM 847 C CA . ILE A 1 102 ? 7.309 6.837 -7.482 1.00 96.12 102 ILE A CA 1
ATOM 848 C C . ILE A 1 102 ? 6.924 6.936 -5.999 1.00 96.12 102 ILE A C 1
ATOM 850 O O . ILE A 1 102 ? 5.763 6.719 -5.648 1.00 96.12 102 ILE A O 1
ATOM 854 N N . MET A 1 103 ? 7.838 7.368 -5.124 1.00 97.00 103 MET A N 1
ATOM 855 C CA . MET A 1 103 ? 7.530 7.545 -3.698 1.00 97.00 103 MET A CA 1
ATOM 856 C C . MET A 1 103 ? 6.426 8.576 -3.445 1.00 97.00 103 MET A C 1
ATOM 858 O O . MET A 1 103 ? 5.578 8.366 -2.576 1.00 97.00 103 MET A O 1
ATOM 862 N N . LYS A 1 104 ? 6.390 9.677 -4.208 1.00 95.94 104 LYS A N 1
ATOM 863 C CA . LYS A 1 104 ? 5.300 10.665 -4.127 1.00 95.94 104 LYS A CA 1
ATOM 864 C C . LYS A 1 104 ? 3.965 10.070 -4.565 1.00 95.94 104 LYS A C 1
ATOM 866 O O . LYS A 1 104 ? 2.941 10.355 -3.945 1.00 95.94 104 LYS A O 1
ATOM 871 N N . LYS A 1 105 ? 3.967 9.231 -5.605 1.00 96.31 105 LYS A N 1
ATOM 872 C CA . LYS A 1 105 ? 2.774 8.510 -6.062 1.00 96.31 105 LYS A CA 1
ATOM 873 C C . LYS A 1 105 ? 2.261 7.561 -4.980 1.00 96.31 105 LYS A C 1
ATOM 875 O O . LYS A 1 105 ? 1.066 7.581 -4.703 1.00 96.31 105 LYS A O 1
ATOM 880 N N . PHE A 1 106 ? 3.144 6.808 -4.324 1.00 97.50 106 PHE A N 1
ATOM 881 C CA . PHE A 1 106 ? 2.765 5.926 -3.218 1.00 97.50 106 PHE A CA 1
ATOM 882 C C . PHE A 1 106 ? 2.210 6.694 -2.018 1.00 97.50 106 PHE A C 1
ATOM 884 O O . PHE A 1 106 ? 1.157 6.321 -1.508 1.00 97.50 106 PHE A O 1
ATOM 891 N N . ALA A 1 107 ? 2.851 7.796 -1.612 1.00 97.00 107 ALA A N 1
ATOM 892 C CA . ALA A 1 107 ? 2.354 8.645 -0.526 1.00 97.00 107 ALA A CA 1
ATOM 893 C C . ALA A 1 107 ? 0.942 9.161 -0.823 1.00 97.00 107 ALA A C 1
ATOM 895 O O . ALA A 1 107 ? 0.036 9.030 -0.001 1.00 97.00 107 ALA A O 1
ATOM 896 N N . LYS A 1 108 ? 0.730 9.666 -2.044 1.00 96.75 108 LYS A N 1
ATOM 897 C CA . LYS A 1 108 ? -0.577 10.142 -2.499 1.00 96.75 108 LYS A CA 1
ATOM 898 C C . LYS A 1 108 ? -1.619 9.025 -2.545 1.00 96.75 108 LYS A C 1
ATOM 900 O O . LYS A 1 108 ? -2.745 9.246 -2.114 1.00 96.75 108 LYS A O 1
ATOM 905 N N . ALA A 1 109 ? -1.263 7.848 -3.058 1.00 97.12 109 ALA A N 1
ATOM 906 C CA . ALA A 1 109 ? -2.169 6.704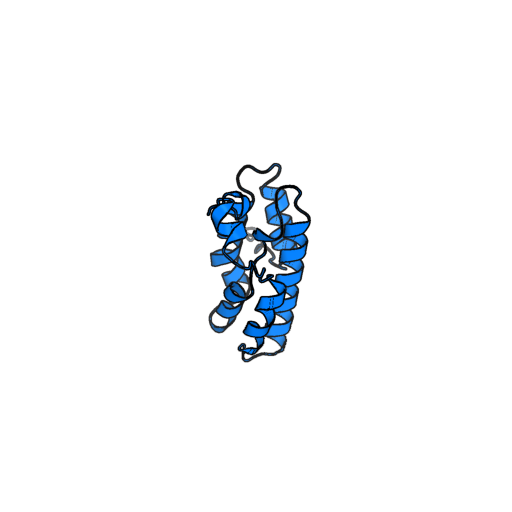 -3.143 1.00 97.12 109 ALA A CA 1
ATOM 907 C C . ALA A 1 109 ? -2.593 6.202 -1.755 1.00 97.12 109 ALA A C 1
ATOM 909 O O . ALA A 1 109 ? -3.759 5.889 -1.540 1.00 97.12 109 ALA A O 1
ATOM 910 N N . TYR A 1 110 ? -1.667 6.198 -0.797 1.00 97.38 110 TYR A N 1
ATOM 911 C CA . TYR A 1 110 ? -1.959 5.891 0.600 1.00 97.38 110 TYR A CA 1
ATOM 912 C C . TYR A 1 110 ? -2.763 6.999 1.311 1.00 97.38 110 TYR A C 1
ATOM 914 O O . TYR A 1 110 ? -3.348 6.758 2.364 1.00 97.38 110 TYR A O 1
ATOM 922 N N . GLY A 1 111 ? -2.802 8.218 0.767 1.00 95.69 111 GLY A N 1
ATOM 923 C CA . GLY A 1 111 ? -3.434 9.368 1.417 1.00 95.69 111 GLY A CA 1
ATOM 924 C C . GLY A 1 111 ? -2.585 9.971 2.539 1.00 95.69 111 GLY A C 1
ATOM 925 O O . GLY A 1 111 ? -3.134 10.468 3.520 1.00 95.69 111 GLY A O 1
ATOM 926 N N . TYR A 1 112 ? -1.257 9.887 2.427 1.00 95.00 112 TY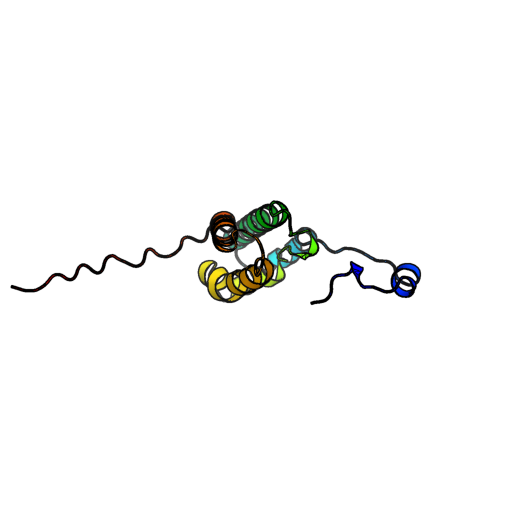R A N 1
ATOM 927 C CA . TYR A 1 112 ? -0.332 10.626 3.283 1.00 95.00 112 TYR A CA 1
ATOM 928 C C . TYR A 1 112 ? -0.044 11.996 2.669 1.00 95.00 112 TYR A C 1
ATOM 930 O O . TYR A 1 112 ? 0.447 12.088 1.539 1.00 95.00 112 TYR A O 1
ATOM 938 N N . GLU A 1 113 ? -0.315 13.054 3.427 1.00 85.62 113 GLU A N 1
ATOM 939 C CA . GLU A 1 113 ? 0.103 14.412 3.092 1.00 85.62 113 GLU A CA 1
ATOM 940 C C . GLU A 1 113 ? 1.355 14.741 3.904 1.00 85.62 113 GLU A C 1
ATOM 942 O O . GLU A 1 113 ? 1.357 14.627 5.130 1.00 85.62 113 GLU A O 1
ATOM 947 N N . GLU A 1 114 ? 2.447 15.122 3.232 1.00 76.94 114 GLU A N 1
ATOM 948 C CA . GLU A 1 114 ? 3.617 15.605 3.962 1.00 76.94 114 GLU A CA 1
ATOM 949 C C . GLU A 1 114 ? 3.208 16.857 4.745 1.00 76.94 114 GLU A C 1
ATOM 951 O O . GLU A 1 114 ? 2.683 17.796 4.136 1.00 76.94 114 GLU A O 1
ATOM 956 N N . PRO A 1 115 ? 3.445 16.909 6.070 1.00 69.44 115 PRO A N 1
ATOM 957 C CA . PRO A 1 115 ? 3.185 18.118 6.825 1.00 69.44 115 PRO A CA 1
ATOM 958 C C . PRO A 1 115 ? 4.023 19.226 6.196 1.00 69.44 115 PRO A C 1
ATOM 960 O O . PRO A 1 115 ? 5.254 19.131 6.147 1.00 69.44 115 PRO A O 1
ATOM 963 N N . THR A 1 116 ? 3.357 20.256 5.668 1.00 54.59 116 THR A N 1
ATOM 964 C CA . THR A 1 116 ? 4.021 21.447 5.145 1.00 54.59 116 THR A CA 1
ATOM 965 C C . THR A 1 116 ? 4.941 21.951 6.245 1.00 54.59 116 THR A C 1
ATOM 967 O O . THR A 1 116 ? 4.462 22.408 7.284 1.00 54.59 116 THR A O 1
ATOM 970 N N . LYS A 1 117 ? 6.260 21.811 6.061 1.00 50.25 117 LYS A N 1
ATOM 971 C CA . LYS A 1 117 ? 7.241 22.481 6.916 1.00 50.25 117 LYS A CA 1
ATOM 972 C C . LYS A 1 117 ? 6.849 23.950 6.905 1.00 50.25 117 LYS A C 1
ATOM 974 O O . LYS A 1 117 ? 6.951 24.580 5.857 1.00 50.25 117 LYS A O 1
ATOM 979 N N . GLY A 1 118 ? 6.317 24.426 8.028 1.00 44.81 118 GLY A N 1
ATOM 980 C CA . GLY A 1 118 ? 5.833 25.788 8.151 1.00 44.81 118 GLY A CA 1
ATOM 981 C C . GLY A 1 118 ? 6.902 26.752 7.664 1.00 44.81 118 GLY A C 1
ATOM 982 O O . GLY A 1 118 ? 8.076 26.612 8.020 1.00 44.81 118 GLY A O 1
ATOM 983 N N . GLU A 1 119 ? 6.480 27.706 6.840 1.00 41.25 119 GLU A N 1
ATOM 984 C CA . GLU A 1 119 ? 7.133 29.001 6.761 1.00 41.25 119 GLU A CA 1
ATOM 985 C C . GLU A 1 119 ? 7.325 29.467 8.205 1.00 41.25 119 GLU A C 1
ATOM 987 O O . GLU A 1 119 ? 6.374 29.736 8.938 1.00 41.25 119 GLU A O 1
ATOM 992 N N . SER A 1 120 ? 8.571 29.430 8.664 1.00 43.91 120 SER A N 1
ATOM 993 C CA . SER A 1 120 ? 8.965 30.101 9.883 1.00 43.91 120 SER A CA 1
ATOM 994 C C . SER A 1 120 ? 8.802 31.590 9.613 1.00 43.91 120 SER A C 1
ATOM 996 O O . SER A 1 120 ? 9.701 32.206 9.040 1.00 43.91 120 SER A O 1
ATOM 998 N N . ASP A 1 121 ? 7.648 32.146 9.983 1.00 43.50 121 ASP A N 1
ATOM 999 C CA . ASP A 1 121 ? 7.480 33.580 10.186 1.00 43.50 121 ASP A CA 1
ATOM 1000 C C . ASP A 1 121 ? 8.441 33.995 11.304 1.00 43.50 121 ASP A C 1
ATOM 1002 O O . ASP A 1 121 ? 8.115 34.033 12.493 1.00 43.50 121 ASP A O 1
ATOM 1006 N N . GLU A 1 122 ? 9.677 34.272 10.903 1.00 47.91 122 GLU A N 1
ATOM 1007 C CA . GLU A 1 122 ? 10.656 35.007 11.681 1.00 47.91 122 GLU A CA 1
ATOM 1008 C C . GLU A 1 122 ? 10.159 36.458 11.736 1.00 47.91 122 GLU A C 1
ATOM 1010 O O . GLU A 1 122 ? 10.575 37.337 10.983 1.00 47.91 122 GLU A O 1
ATOM 1015 N N . SER A 1 123 ? 9.171 36.696 12.601 1.00 41.00 123 SER A N 1
ATOM 1016 C CA . SER A 1 123 ? 8.770 38.040 13.002 1.00 41.00 123 SER A CA 1
ATOM 1017 C C . SER A 1 123 ? 9.903 38.628 13.838 1.00 41.00 123 SER A C 1
ATOM 1019 O O . SER A 1 123 ? 9.921 38.515 15.064 1.00 41.00 123 SER A O 1
ATOM 1021 N N . THR A 1 124 ? 10.887 39.205 13.154 1.00 46.59 124 THR A N 1
ATOM 1022 C CA . THR A 1 124 ? 11.921 40.049 13.748 1.00 46.59 124 THR A CA 1
ATOM 1023 C C . THR A 1 124 ? 11.244 41.196 14.491 1.00 46.59 124 THR A C 1
ATOM 1025 O O . THR A 1 124 ? 10.470 41.957 13.910 1.00 46.59 124 THR A O 1
ATOM 1028 N N . GLN A 1 125 ? 11.521 41.278 15.792 1.00 46.09 125 GLN A N 1
ATOM 1029 C CA . GLN A 1 125 ? 11.236 42.441 16.623 1.00 46.09 125 GLN A CA 1
ATOM 1030 C C . GLN A 1 125 ? 11.914 43.686 16.043 1.00 46.09 125 GLN A C 1
ATOM 1032 O O . GLN A 1 125 ? 13.117 43.652 15.801 1.00 46.09 125 GLN A O 1
ATOM 1037 N N . ASP A 1 126 ? 11.156 44.773 15.927 1.00 41.22 126 ASP A N 1
ATOM 1038 C CA . ASP A 1 126 ? 11.581 46.131 16.292 1.00 41.22 126 ASP A CA 1
ATOM 1039 C C . ASP A 1 126 ? 10.349 46.970 16.677 1.00 41.22 126 ASP A C 1
ATOM 1041 O O . ASP A 1 126 ? 9.323 46.901 15.957 1.00 41.22 126 ASP A O 1
#

Secondary structure (DSSP, 8-state):
---GGGS-HHHHHHS------TGGGGGGGGGSS-HHHHHHHHHHHHHHHHHHHTSTT--GGGPPPHHHHGGGGTS-HHHHIIIIIHHHHHHHHTTSTTHHHHHHHHHHHHTPPPP-----------

Radius of gyration: 18.64 Å; chains: 1; bounding box: 33×78×33 Å

Sequence (126 aa):
DRSVDTFDFAMRRRFRFVEIKAEDTQEMLESLENEDLKNEAVKRMDSLNAAILEVEDLNENYQIGASYFLKLRHLGFDELWTDYLKPLLQDYVRGLYDESGIMKKFAKAYGYEEPTKGESDESTQD